Protein AF-A0A192CZK2-F1 (afdb_monomer_lite)

Radius of gyration: 14.43 Å; chains: 1; bounding box: 39×23×38 Å

pLDDT: mean 86.51, std 11.89, range [40.38, 97.31]

Organism: NCBI:txid1112

Secondary structure (DSSP, 8-state):
---EEEEEEEEEETTEEEEEEEEEETTEEEEEEEEEEE---SSS---EEEEEEEEEEETTEEEEEEE---TT-----HHHHHTTSPBPP-SS--S--GGGGGGSPTT--

Structure (mmCIF, N/CA/C/O backbone):
data_AF-A0A192CZK2-F1
#
_entry.id   AF-A0A192CZK2-F1
#
loop_
_atom_site.group_PDB
_atom_site.id
_atom_site.type_symbol
_atom_site.label_atom_id
_atom_site.label_alt_id
_atom_site.label_comp_id
_atom_site.label_asym_id
_atom_site.label_entity_id
_atom_site.label_seq_id
_atom_site.pdbx_PDB_ins_code
_atom_site.Cartn_x
_atom_site.Cartn_y
_atom_site.Cartn_z
_atom_site.occupancy
_atom_site.B_iso_or_equiv
_atom_site.auth_seq_id
_atom_site.auth_comp_id
_atom_site.auth_asym_id
_atom_site.auth_atom_id
_atom_site.pdbx_PDB_model_num
ATOM 1 N N . MET A 1 1 ? -19.235 -8.122 14.396 1.00 54.75 1 MET A N 1
ATOM 2 C CA . MET A 1 1 ? -17.969 -7.762 13.731 1.00 54.75 1 MET A CA 1
ATOM 3 C C . MET A 1 1 ? -18.218 -6.449 13.025 1.00 54.75 1 MET A C 1
ATOM 5 O O . MET A 1 1 ? -19.091 -6.413 12.169 1.00 54.75 1 MET A O 1
ATOM 9 N N . VAL A 1 2 ? -17.580 -5.374 13.473 1.00 78.94 2 VAL A N 1
ATOM 10 C CA . VAL A 1 2 ? -17.734 -4.042 12.882 1.00 78.94 2 VAL A CA 1
ATOM 11 C C . VAL A 1 2 ? -16.336 -3.619 12.475 1.00 78.94 2 VAL A C 1
ATOM 13 O O . VAL A 1 2 ? -15.456 -3.564 13.328 1.00 78.94 2 VAL A O 1
ATOM 16 N N . ILE A 1 3 ? -16.138 -3.404 11.176 1.00 85.94 3 ILE A N 1
ATOM 17 C CA . ILE A 1 3 ? -14.963 -2.687 10.691 1.00 85.94 3 ILE A CA 1
ATOM 18 C C . ILE A 1 3 ? -15.123 -1.249 11.181 1.00 85.94 3 ILE A C 1
ATOM 20 O O . ILE A 1 3 ? -16.168 -0.636 10.955 1.00 85.94 3 ILE A O 1
ATOM 24 N N . ALA A 1 4 ? -14.129 -0.757 11.906 1.00 85.31 4 ALA A N 1
ATOM 25 C CA . ALA A 1 4 ? -14.112 0.573 12.492 1.00 85.31 4 ALA A CA 1
ATOM 26 C C . ALA A 1 4 ? -12.851 1.323 12.052 1.00 85.31 4 ALA A C 1
ATOM 28 O O . ALA A 1 4 ? -12.004 0.787 11.335 1.00 85.31 4 ALA A O 1
ATOM 29 N N . GLY A 1 5 ? -12.751 2.584 12.466 1.00 78.50 5 GLY A N 1
ATOM 30 C CA . GLY A 1 5 ? -11.703 3.464 11.972 1.00 78.50 5 GLY A CA 1
ATOM 31 C C . GLY A 1 5 ? -11.912 3.765 10.490 1.00 78.50 5 GLY A C 1
ATOM 32 O O . GLY A 1 5 ? -13.048 3.920 10.034 1.00 78.50 5 GLY A O 1
ATOM 33 N N . GLY A 1 6 ? -10.812 3.857 9.755 1.00 88.44 6 GLY A N 1
ATOM 34 C CA . GLY A 1 6 ? -10.807 4.330 8.380 1.00 88.44 6 GLY A CA 1
ATOM 35 C C . GLY A 1 6 ? -9.916 5.553 8.255 1.00 88.44 6 GLY A C 1
ATOM 36 O O . GLY A 1 6 ? -10.256 6.622 8.755 1.00 88.44 6 GLY A O 1
ATOM 37 N N . ALA A 1 7 ? -8.788 5.397 7.577 1.00 91.12 7 ALA A N 1
ATOM 38 C CA . ALA A 1 7 ? -7.899 6.504 7.264 1.00 91.12 7 ALA A CA 1
ATOM 39 C C . ALA A 1 7 ? -7.217 6.272 5.915 1.00 91.12 7 ALA A C 1
ATOM 41 O O . ALA A 1 7 ? -7.029 5.127 5.497 1.00 91.12 7 ALA A O 1
ATOM 42 N N . ARG A 1 8 ? -6.858 7.363 5.236 1.00 91.69 8 ARG A N 1
ATOM 43 C CA . ARG A 1 8 ? -6.141 7.337 3.955 1.00 91.69 8 ARG A CA 1
ATOM 44 C C . ARG A 1 8 ? -4.758 7.965 4.073 1.00 91.69 8 ARG A C 1
ATOM 46 O O . ARG A 1 8 ? -4.569 8.919 4.826 1.00 91.69 8 ARG A O 1
ATOM 53 N N . ALA A 1 9 ? -3.815 7.474 3.282 1.00 89.19 9 ALA A N 1
ATOM 54 C CA . ALA A 1 9 ? -2.516 8.105 3.090 1.00 89.19 9 ALA A CA 1
ATOM 55 C C . ALA A 1 9 ? -2.122 8.074 1.619 1.00 89.19 9 ALA A C 1
ATOM 57 O O . ALA A 1 9 ? -2.458 7.140 0.892 1.00 89.19 9 ALA A O 1
ATOM 58 N N . ASN A 1 10 ? -1.403 9.107 1.193 1.00 89.12 10 ASN A N 1
ATOM 59 C CA . ASN A 1 10 ? -0.782 9.161 -0.117 1.00 89.12 10 ASN A CA 1
ATOM 60 C C . ASN A 1 10 ? 0.563 9.881 -0.035 1.00 89.12 10 ASN A C 1
ATOM 62 O O . ASN A 1 10 ? 0.669 10.950 0.563 1.00 89.12 10 ASN A O 1
ATOM 66 N N . VAL A 1 11 ? 1.583 9.301 -0.655 1.00 87.06 11 VAL A N 1
ATOM 67 C CA . VAL A 1 11 ? 2.883 9.939 -0.870 1.00 87.06 11 VAL A CA 1
ATOM 68 C C . VAL A 1 11 ? 3.255 9.786 -2.331 1.00 87.06 11 VAL A C 1
ATOM 70 O O . VAL A 1 11 ? 3.051 8.735 -2.931 1.00 87.06 11 VAL A O 1
ATOM 73 N N . MET A 1 12 ? 3.801 10.850 -2.907 1.00 82.25 12 MET A N 1
ATOM 74 C CA . MET A 1 12 ? 4.270 10.877 -4.287 1.00 82.25 12 MET A CA 1
ATOM 75 C C . MET A 1 12 ? 5.727 11.327 -4.301 1.00 82.25 12 MET A C 1
ATOM 77 O O . MET A 1 12 ? 6.090 12.269 -3.595 1.00 82.25 12 MET A O 1
ATOM 81 N N . TYR A 1 13 ? 6.560 10.697 -5.126 1.00 76.06 13 TYR A N 1
ATOM 82 C CA . TYR A 1 13 ? 7.949 11.106 -5.336 1.00 76.06 13 TYR A CA 1
ATOM 83 C C . TYR A 1 13 ? 8.387 10.878 -6.788 1.00 76.06 13 TYR A C 1
ATOM 85 O O . TYR A 1 13 ? 7.709 10.227 -7.580 1.00 76.06 13 TYR A O 1
ATOM 93 N N . SER A 1 14 ? 9.530 11.458 -7.171 1.00 66.19 14 SER A N 1
ATOM 94 C CA . SER A 1 14 ? 10.064 11.398 -8.539 1.00 66.19 14 SER A CA 1
ATOM 95 C C . SER A 1 14 ? 10.515 9.973 -8.893 1.00 66.19 14 SER A C 1
ATOM 97 O O . SER A 1 14 ? 11.676 9.608 -8.724 1.00 66.19 14 SER A O 1
ATOM 99 N N . GLY A 1 15 ? 9.575 9.137 -9.333 1.00 68.69 15 GLY A N 1
ATOM 100 C CA . GLY A 1 15 ? 9.810 7.733 -9.680 1.00 68.69 15 GLY A CA 1
ATOM 101 C C . GLY A 1 15 ? 8.846 6.742 -9.034 1.00 68.69 15 GLY A C 1
ATOM 102 O O . GLY A 1 15 ? 8.963 5.554 -9.310 1.00 68.69 15 GLY A O 1
ATOM 103 N N . GLY A 1 16 ? 7.906 7.201 -8.209 1.00 81.88 16 GLY A N 1
ATOM 104 C CA . GLY A 1 16 ? 6.962 6.305 -7.564 1.00 81.88 16 GLY A CA 1
ATOM 105 C C . GLY A 1 16 ? 6.030 7.012 -6.597 1.00 81.88 16 GLY A C 1
ATOM 106 O O . GLY A 1 16 ? 5.794 8.221 -6.675 1.00 81.88 16 GLY A O 1
ATOM 107 N N . GLY A 1 17 ? 5.491 6.227 -5.685 1.00 88.88 17 GLY A N 1
ATOM 108 C CA . GLY A 1 17 ? 4.540 6.696 -4.703 1.00 88.88 17 GLY A CA 1
ATOM 109 C C . GLY A 1 17 ? 3.807 5.533 -4.079 1.00 88.88 17 GLY A C 1
ATOM 110 O O . GLY A 1 17 ? 3.945 4.380 -4.490 1.00 88.88 17 GLY A O 1
ATO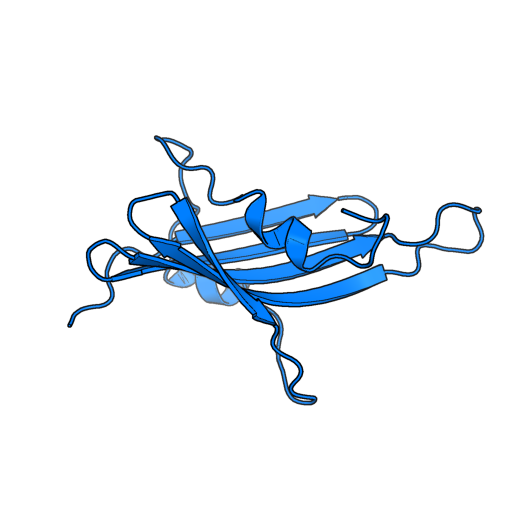M 111 N N . GLU A 1 18 ? 3.013 5.856 -3.078 1.00 91.94 18 GLU A N 1
ATOM 112 C CA . GLU A 1 18 ? 2.218 4.872 -2.381 1.00 91.94 18 GLU A CA 1
AT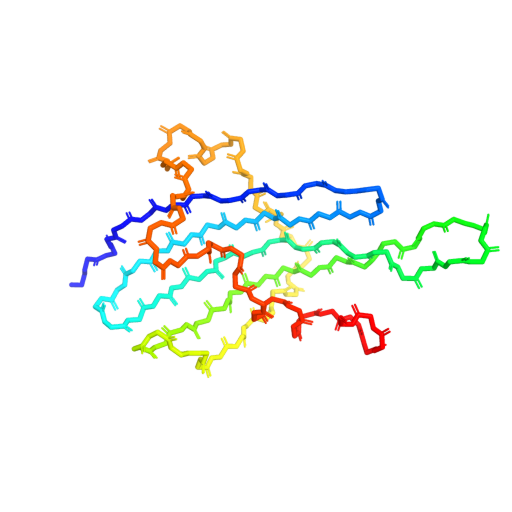OM 113 C C . GLU A 1 18 ? 0.910 5.483 -1.913 1.00 91.94 18 GLU A C 1
ATOM 115 O O . GLU A 1 18 ? 0.867 6.619 -1.433 1.00 91.94 18 GLU A O 1
ATOM 120 N N . GLN A 1 19 ? -0.154 4.710 -2.067 1.00 92.50 19 GLN A N 1
ATOM 121 C CA . GLN A 1 19 ? -1.498 5.028 -1.622 1.00 92.50 19 GLN A CA 1
ATOM 122 C C . GLN A 1 19 ? -1.957 3.923 -0.687 1.00 92.50 19 GLN A C 1
ATOM 124 O O . GLN A 1 19 ? -1.775 2.744 -0.988 1.00 92.50 19 GLN A O 1
ATOM 129 N N . GLN A 1 20 ? -2.565 4.298 0.433 1.00 93.62 20 GLN A N 1
ATOM 130 C CA . GLN A 1 20 ? -3.047 3.343 1.417 1.00 93.62 20 GLN A CA 1
ATOM 131 C C . GLN A 1 20 ? -4.420 3.709 1.971 1.00 93.62 20 GLN A C 1
ATOM 133 O O . GLN A 1 20 ? -4.734 4.887 2.164 1.00 93.62 20 GLN A O 1
ATOM 138 N N . LEU A 1 21 ? -5.194 2.676 2.303 1.00 93.19 21 LEU A N 1
ATOM 139 C CA . LEU A 1 21 ? -6.422 2.740 3.092 1.00 93.19 21 LEU A CA 1
ATOM 140 C C . LEU A 1 21 ? -6.274 1.798 4.288 1.00 93.19 21 LEU A C 1
ATOM 142 O O . LEU A 1 21 ? -6.006 0.611 4.092 1.00 93.19 21 LEU A O 1
ATOM 146 N N . ALA A 1 22 ? -6.480 2.289 5.509 1.00 92.75 22 ALA A N 1
ATOM 147 C CA . ALA A 1 22 ? -6.416 1.458 6.708 1.00 92.75 22 ALA A CA 1
ATOM 148 C C . ALA A 1 22 ? -7.758 1.342 7.420 1.00 92.75 22 ALA A C 1
ATOM 150 O O . ALA A 1 22 ? -8.482 2.327 7.563 1.00 92.75 22 ALA A O 1
ATOM 151 N N . PHE A 1 23 ? -8.041 0.140 7.915 1.00 92.56 23 PHE A N 1
ATOM 152 C CA . PHE A 1 23 ? -9.250 -0.195 8.656 1.00 92.56 23 PHE A CA 1
ATOM 153 C C . PHE A 1 23 ? -8.926 -1.107 9.836 1.00 92.56 23 PHE A C 1
ATOM 155 O O . PHE A 1 23 ? -8.081 -1.997 9.722 1.00 92.56 23 PHE A O 1
ATOM 162 N N . ASP A 1 24 ? -9.662 -0.949 10.932 1.00 92.25 24 ASP A N 1
ATOM 163 C CA . ASP A 1 24 ? -9.471 -1.737 12.144 1.00 92.25 24 ASP A CA 1
ATOM 164 C C . ASP A 1 24 ? -10.605 -2.747 12.345 1.00 92.25 24 ASP A C 1
ATOM 166 O O . ASP A 1 24 ? -11.789 -2.476 12.119 1.00 92.25 24 ASP A O 1
ATOM 170 N N . ASN A 1 25 ? -10.237 -3.930 12.823 1.00 93.38 25 ASN A N 1
ATOM 171 C CA . ASN A 1 25 ? -11.142 -4.967 13.293 1.00 93.38 25 ASN A CA 1
ATOM 172 C C . ASN A 1 25 ? -10.570 -5.574 14.579 1.00 93.38 25 ASN A C 1
ATOM 174 O O . ASN A 1 25 ? -9.706 -6.453 14.540 1.00 93.38 25 ASN A O 1
ATOM 178 N N . ALA A 1 26 ? -11.071 -5.105 15.724 1.00 92.12 26 ALA A N 1
ATOM 179 C CA . ALA A 1 26 ? -10.553 -5.459 17.045 1.00 92.12 26 ALA A CA 1
ATOM 180 C C . ALA A 1 26 ? -9.042 -5.167 17.182 1.00 92.12 26 ALA A C 1
ATOM 182 O O . ALA A 1 26 ? -8.646 -4.010 17.110 1.00 92.12 26 ALA A O 1
ATOM 183 N N . ASP A 1 27 ? -8.213 -6.190 17.407 1.00 92.50 27 ASP A N 1
ATOM 184 C CA . ASP A 1 27 ? -6.753 -6.084 17.543 1.00 92.50 27 ASP A CA 1
ATOM 185 C C . ASP A 1 27 ? -6.013 -6.112 16.197 1.00 92.50 27 ASP A C 1
ATOM 187 O O . ASP A 1 27 ? -4.782 -6.123 16.178 1.00 92.50 27 ASP A O 1
ATOM 191 N N . THR A 1 28 ? -6.740 -6.190 15.083 1.00 93.75 28 THR A N 1
ATOM 192 C CA . THR A 1 28 ? -6.173 -6.368 13.748 1.00 93.75 28 THR A CA 1
ATOM 193 C C . THR A 1 28 ? -6.407 -5.125 12.899 1.00 93.75 28 THR A C 1
ATOM 195 O O . THR A 1 28 ? -7.550 -4.706 12.720 1.00 93.75 28 THR A O 1
ATOM 198 N N . ARG A 1 29 ? -5.333 -4.580 12.331 1.00 92.88 29 ARG A N 1
ATOM 199 C CA . ARG A 1 29 ? -5.357 -3.489 11.358 1.00 92.88 29 ARG A CA 1
ATOM 200 C C . ARG A 1 29 ? -5.074 -4.048 9.969 1.00 92.88 29 ARG A C 1
ATOM 202 O O . ARG A 1 29 ? -4.125 -4.805 9.769 1.00 92.88 29 ARG A O 1
ATOM 209 N N . TYR A 1 30 ? -5.912 -3.682 9.012 1.00 94.25 30 TYR A N 1
ATOM 210 C CA . TYR A 1 30 ? -5.755 -4.019 7.602 1.00 94.25 30 TYR A CA 1
ATOM 211 C C . TYR A 1 30 ? -5.367 -2.766 6.845 1.00 94.25 30 TYR A C 1
ATOM 213 O O . TYR A 1 30 ? -6.038 -1.746 6.976 1.00 94.25 30 TYR A O 1
ATOM 221 N N . ILE A 1 31 ? -4.314 -2.856 6.045 1.00 94.31 31 ILE A N 1
ATOM 222 C CA . ILE A 1 31 ? -3.800 -1.754 5.240 1.00 94.31 31 ILE A CA 1
ATOM 223 C C . ILE A 1 31 ? -3.819 -2.216 3.788 1.00 94.31 31 ILE A C 1
ATOM 225 O O . ILE A 1 31 ? -3.000 -3.037 3.379 1.00 94.31 31 ILE A O 1
ATOM 229 N N . VAL A 1 32 ? -4.796 -1.727 3.030 1.00 95.25 32 VAL A N 1
ATOM 230 C CA . VAL A 1 32 ? -4.869 -1.918 1.579 1.00 95.25 32 VAL A CA 1
ATOM 231 C C . VAL A 1 32 ? -3.937 -0.903 0.944 1.00 95.25 32 VAL A C 1
ATOM 233 O O . VAL A 1 32 ? -4.044 0.279 1.265 1.00 95.25 32 VAL A O 1
ATOM 236 N N . PHE A 1 33 ? -3.044 -1.339 0.063 1.00 95.06 33 PHE A N 1
ATOM 237 C CA . PHE A 1 33 ? -2.050 -0.463 -0.541 1.00 95.06 33 PHE A CA 1
ATOM 238 C C . PHE A 1 33 ? -1.929 -0.667 -2.050 1.00 95.06 33 PHE A C 1
ATOM 240 O O . PHE A 1 33 ? -2.130 -1.772 -2.557 1.00 95.06 33 PHE A O 1
ATOM 247 N N . SER A 1 34 ? -1.531 0.413 -2.716 1.00 94.94 34 SER A N 1
ATOM 248 C CA . SER A 1 34 ? -0.968 0.428 -4.063 1.00 94.94 34 SER A CA 1
ATOM 249 C C . SER A 1 34 ? 0.356 1.165 -3.998 1.00 94.94 34 SER A C 1
ATOM 251 O O . SER A 1 34 ? 0.404 2.334 -3.609 1.00 94.94 34 SER A O 1
ATOM 253 N N . ARG A 1 35 ? 1.437 0.475 -4.345 1.00 93.19 35 ARG A N 1
ATOM 254 C CA . ARG A 1 35 ? 2.810 0.962 -4.235 1.00 93.19 35 ARG A CA 1
ATOM 255 C C . ARG A 1 35 ? 3.485 0.903 -5.592 1.00 93.19 35 ARG A C 1
ATOM 257 O O . ARG A 1 35 ? 3.338 -0.064 -6.331 1.00 93.19 35 ARG A O 1
ATOM 264 N N . MET A 1 36 ? 4.237 1.948 -5.910 1.00 91.62 36 MET A N 1
ATOM 265 C CA . MET A 1 36 ? 5.045 2.038 -7.114 1.00 91.62 36 MET A CA 1
ATOM 266 C C . MET A 1 36 ? 6.474 2.419 -6.742 1.00 91.62 36 MET A C 1
ATOM 268 O O . MET A 1 36 ? 6.705 3.468 -6.134 1.00 91.62 36 MET A O 1
ATOM 272 N N . VAL A 1 37 ? 7.438 1.608 -7.168 1.00 90.88 37 VAL A N 1
ATOM 273 C CA . VAL A 1 37 ? 8.867 1.853 -6.948 1.00 90.88 37 VAL A CA 1
ATOM 274 C C . VAL A 1 37 ? 9.631 1.890 -8.261 1.00 90.88 37 VAL A C 1
ATOM 276 O O . VAL A 1 37 ? 9.391 1.108 -9.177 1.00 90.88 37 VAL A O 1
ATOM 279 N N . ARG A 1 38 ? 10.578 2.821 -8.364 1.00 89.81 38 ARG A N 1
ATOM 280 C CA . ARG A 1 38 ? 11.497 2.928 -9.498 1.00 89.81 38 ARG A CA 1
ATOM 281 C C . ARG A 1 38 ? 12.537 1.811 -9.411 1.00 89.81 38 ARG A C 1
ATOM 283 O O . ARG A 1 38 ? 13.277 1.775 -8.433 1.00 89.81 38 ARG A O 1
ATOM 290 N N . THR A 1 39 ? 12.666 0.972 -10.440 1.00 89.88 39 THR A N 1
ATOM 291 C CA . THR A 1 39 ? 13.665 -0.118 -10.429 1.00 89.88 39 THR A CA 1
ATOM 292 C C . THR A 1 39 ? 14.908 0.164 -11.277 1.00 89.88 39 THR A C 1
ATOM 294 O O . THR A 1 39 ? 15.942 -0.469 -11.078 1.00 89.88 39 THR A O 1
ATOM 297 N N . ARG A 1 40 ? 14.885 1.168 -12.168 1.00 88.25 40 ARG A N 1
ATOM 298 C CA . ARG A 1 40 ? 16.024 1.480 -13.055 1.00 88.25 40 ARG A CA 1
ATOM 299 C C . ARG A 1 40 ? 16.647 2.851 -12.804 1.00 88.25 40 ARG A C 1
ATOM 301 O O . ARG A 1 40 ? 15.944 3.858 -12.803 1.00 88.25 40 ARG A O 1
ATOM 308 N N . PHE A 1 41 ? 17.979 2.911 -12.694 1.00 87.19 41 PHE A N 1
ATOM 309 C CA . PHE A 1 41 ? 18.744 4.128 -12.347 1.00 87.19 41 PHE A CA 1
ATOM 310 C C . PHE A 1 41 ? 19.879 4.490 -13.329 1.00 87.19 41 PHE A C 1
ATOM 312 O O . PHE A 1 41 ? 20.687 5.369 -13.047 1.00 87.19 41 PHE A O 1
ATOM 319 N N . ASP A 1 42 ? 19.938 3.857 -14.499 1.00 90.38 42 ASP A N 1
ATOM 320 C CA . ASP A 1 42 ? 21.014 3.999 -15.500 1.00 90.38 42 ASP A CA 1
ATOM 321 C C . ASP A 1 42 ? 20.847 5.187 -16.475 1.00 90.38 42 ASP A C 1
ATOM 323 O O . ASP A 1 42 ? 21.645 5.367 -17.393 1.00 90.38 42 ASP A O 1
ATOM 327 N N . GLY A 1 43 ? 19.800 5.998 -16.301 1.00 85.88 43 GLY A N 1
ATOM 328 C CA . GLY A 1 43 ? 19.469 7.112 -17.195 1.00 85.88 43 GLY A CA 1
ATOM 329 C C . GLY A 1 43 ? 18.670 6.722 -18.446 1.00 85.88 43 GLY A C 1
ATOM 330 O O . GLY A 1 43 ? 18.227 7.615 -19.165 1.00 85.88 43 GLY A O 1
ATOM 331 N N . ALA A 1 44 ? 18.400 5.433 -18.681 1.00 88.31 44 ALA A N 1
ATOM 332 C CA . ALA A 1 44 ? 17.566 4.951 -19.788 1.00 88.31 44 ALA A CA 1
ATOM 333 C C . ALA A 1 44 ? 16.056 4.949 -19.463 1.00 88.31 44 ALA A C 1
ATOM 335 O O . ALA A 1 44 ? 15.248 4.431 -20.235 1.00 88.31 44 ALA A O 1
ATOM 336 N N . GLY A 1 45 ? 15.666 5.501 -18.310 1.00 85.69 45 GLY A N 1
ATOM 337 C CA . GLY A 1 45 ? 14.286 5.581 -17.834 1.00 85.69 45 GLY A CA 1
ATOM 338 C C . GLY A 1 45 ? 14.155 5.241 -16.348 1.00 85.69 45 GLY A C 1
ATOM 339 O O . GLY A 1 45 ? 15.147 5.199 -15.617 1.00 85.69 45 GLY A O 1
ATOM 340 N N . ASN A 1 46 ? 12.912 5.013 -15.912 1.00 84.75 46 ASN A N 1
ATOM 341 C CA . ASN A 1 46 ? 12.573 4.741 -14.510 1.00 84.75 46 ASN A CA 1
ATOM 342 C C . ASN A 1 46 ? 12.167 3.279 -14.235 1.00 84.75 46 ASN A C 1
ATOM 344 O O . ASN A 1 46 ? 12.383 2.817 -13.124 1.00 84.75 46 ASN A O 1
ATOM 348 N N . GLU A 1 47 ? 11.607 2.556 -15.212 1.00 90.38 47 GLU A N 1
ATOM 349 C CA . GLU A 1 47 ? 11.116 1.168 -15.056 1.00 90.38 47 GLU A CA 1
ATOM 350 C C . GLU A 1 47 ? 10.370 0.934 -13.722 1.00 90.38 47 GLU A C 1
ATOM 352 O O . GLU A 1 47 ? 10.906 0.320 -12.799 1.00 90.38 47 GLU A O 1
ATOM 357 N N . PRO A 1 48 ? 9.165 1.506 -13.553 1.00 89.81 48 PRO A N 1
ATOM 358 C CA . PRO A 1 48 ? 8.421 1.344 -12.313 1.00 89.81 48 PRO A CA 1
ATOM 359 C C . PRO A 1 48 ? 7.938 -0.103 -12.144 1.00 89.81 48 PRO A C 1
ATOM 361 O O . PRO A 1 48 ? 7.377 -0.681 -13.075 1.00 89.81 48 PRO A O 1
ATOM 364 N N . ALA A 1 49 ? 8.109 -0.654 -10.946 1.00 91.44 49 ALA A N 1
ATOM 365 C CA . ALA A 1 49 ? 7.408 -1.842 -10.481 1.00 91.44 49 ALA A CA 1
ATOM 366 C C . ALA A 1 49 ? 6.205 -1.411 -9.640 1.00 91.44 49 ALA A C 1
ATOM 368 O O . ALA A 1 49 ? 6.308 -0.470 -8.851 1.00 91.44 49 ALA A O 1
ATOM 369 N N . ILE A 1 50 ? 5.069 -2.077 -9.843 1.00 91.00 50 ILE A N 1
ATOM 370 C CA . ILE A 1 50 ? 3.809 -1.787 -9.158 1.00 91.00 50 ILE A CA 1
ATOM 371 C C . ILE A 1 50 ? 3.418 -3.022 -8.360 1.00 91.00 50 ILE A C 1
ATOM 373 O O . ILE A 1 50 ? 3.438 -4.129 -8.899 1.00 91.00 50 ILE A O 1
ATOM 377 N N . SER A 1 51 ? 3.044 -2.801 -7.107 1.00 94.69 51 SER A N 1
ATOM 378 C CA . SER A 1 51 ? 2.563 -3.835 -6.206 1.00 94.69 51 SER A CA 1
ATOM 379 C C . SER A 1 51 ? 1.304 -3.360 -5.502 1.00 94.69 51 SER A C 1
ATOM 381 O O . SER A 1 51 ? 1.263 -2.271 -4.930 1.00 94.69 51 SER A O 1
ATOM 383 N N . ASP A 1 52 ? 0.297 -4.220 -5.495 1.00 95.94 52 ASP A N 1
ATOM 384 C CA . ASP A 1 52 ? -0.965 -3.998 -4.811 1.00 95.94 52 ASP A CA 1
ATOM 385 C C . ASP A 1 52 ? -1.190 -5.113 -3.795 1.00 95.94 52 ASP A C 1
ATOM 387 O O . ASP A 1 52 ? -0.838 -6.278 -4.021 1.00 95.94 52 ASP A O 1
ATOM 391 N N . GLY A 1 53 ? -1.793 -4.787 -2.658 1.00 96.50 53 GLY A N 1
ATOM 392 C CA . GLY A 1 53 ? -2.018 -5.810 -1.653 1.00 96.50 53 GLY A CA 1
ATOM 393 C C . GLY A 1 53 ? -2.678 -5.337 -0.377 1.00 96.50 53 GLY A C 1
ATOM 394 O O . GLY A 1 53 ? -3.168 -4.216 -0.252 1.00 96.50 53 GLY A O 1
ATOM 395 N N . VAL A 1 54 ? -2.678 -6.249 0.592 1.00 96.56 54 VAL A N 1
ATOM 396 C CA . VAL A 1 54 ? -3.163 -6.020 1.947 1.00 96.56 54 VAL A CA 1
ATOM 397 C C . VAL A 1 54 ? -2.085 -6.434 2.938 1.00 96.56 54 VAL A C 1
ATOM 399 O O . VAL A 1 54 ? -1.729 -7.612 3.033 1.00 96.56 54 VAL A O 1
ATOM 402 N N . VAL A 1 55 ? -1.584 -5.471 3.703 1.00 96.56 55 VAL A N 1
ATOM 403 C CA . VAL A 1 55 ? -0.828 -5.735 4.926 1.00 96.56 55 VAL A CA 1
ATOM 404 C C . VAL A 1 55 ? -1.818 -5.988 6.060 1.00 96.56 55 VAL A C 1
ATOM 406 O O . VAL A 1 55 ? -2.832 -5.304 6.200 1.00 96.56 55 VAL A O 1
ATOM 409 N N . VAL A 1 56 ? -1.522 -6.996 6.873 1.00 96.06 56 VAL A N 1
ATOM 410 C CA . VAL A 1 56 ? -2.255 -7.324 8.092 1.00 96.06 56 VAL A CA 1
ATOM 411 C C . VAL A 1 56 ? -1.313 -7.119 9.263 1.00 96.06 56 VAL A C 1
ATOM 413 O O . VAL A 1 56 ? -0.287 -7.796 9.369 1.00 96.06 56 VAL A O 1
ATOM 416 N N . GLU A 1 57 ? -1.685 -6.221 10.159 1.00 94.06 57 GLU A N 1
ATOM 417 C CA . GLU A 1 57 ? -1.024 -6.011 11.438 1.00 94.06 57 GLU A CA 1
ATOM 418 C C . GLU A 1 57 ? -1.929 -6.525 12.553 1.00 94.06 57 GLU A C 1
ATOM 420 O O . GLU A 1 57 ? -3.140 -6.317 12.533 1.00 94.06 57 GLU A O 1
ATOM 425 N N . ARG A 1 58 ? -1.358 -7.208 13.541 1.00 94.00 58 ARG A N 1
ATOM 426 C CA . ARG A 1 58 ? -2.076 -7.699 14.715 1.00 94.00 58 ARG A CA 1
ATOM 427 C C . ARG A 1 58 ? -1.373 -7.227 15.972 1.00 94.00 58 ARG A C 1
ATOM 429 O O . ARG A 1 58 ? -0.162 -7.391 16.092 1.00 94.00 58 ARG A O 1
ATOM 436 N N . ALA A 1 59 ? -2.128 -6.631 16.890 1.00 92.00 59 ALA A N 1
ATOM 437 C CA . ALA A 1 59 ? -1.601 -5.986 18.089 1.00 92.00 59 ALA A CA 1
ATOM 438 C C . ALA A 1 59 ? -0.442 -5.012 17.772 1.00 92.00 59 ALA A C 1
ATOM 440 O O . ALA A 1 59 ? 0.577 -4.997 18.459 1.00 92.00 59 ALA A O 1
ATOM 441 N N . GLY A 1 60 ? -0.580 -4.242 16.683 1.00 89.06 60 GLY A N 1
ATOM 442 C CA . GLY A 1 60 ? 0.420 -3.266 16.229 1.00 89.06 60 GLY A CA 1
ATOM 443 C C . GLY A 1 60 ? 1.690 -3.865 15.612 1.00 89.06 60 GLY A C 1
ATOM 444 O O . GLY A 1 60 ? 2.674 -3.156 15.450 1.00 89.06 60 GLY A O 1
ATOM 445 N N . THR A 1 61 ? 1.708 -5.163 15.299 1.00 90.81 61 THR A N 1
ATOM 446 C CA . THR A 1 61 ? 2.867 -5.842 14.697 1.00 90.81 61 THR A CA 1
ATOM 447 C C . THR A 1 61 ? 2.488 -6.463 13.360 1.00 90.81 61 THR A C 1
ATOM 449 O O . THR A 1 61 ? 1.411 -7.045 13.235 1.00 90.81 61 THR A O 1
ATOM 452 N N . PHE A 1 62 ? 3.384 -6.406 12.372 1.00 94.06 62 PHE A N 1
ATOM 453 C CA . PHE A 1 62 ? 3.218 -7.119 11.104 1.00 94.06 62 PHE A CA 1
ATOM 454 C C . PHE A 1 62 ? 2.902 -8.603 11.339 1.00 94.06 62 PHE A C 1
ATOM 456 O O . PHE A 1 62 ? 3.679 -9.328 11.961 1.00 94.06 62 PHE A O 1
ATOM 463 N N . ALA A 1 63 ? 1.775 -9.060 10.805 1.00 96.31 63 ALA A N 1
ATOM 464 C CA . ALA A 1 63 ? 1.354 -10.454 10.864 1.00 96.31 63 ALA A CA 1
ATOM 465 C C . ALA A 1 63 ? 1.455 -11.127 9.492 1.00 96.31 63 ALA A C 1
ATOM 467 O O . ALA A 1 63 ? 1.845 -12.292 9.399 1.00 96.31 63 ALA A O 1
ATOM 468 N N . ALA A 1 64 ? 1.083 -10.416 8.425 1.00 97.31 64 ALA A N 1
ATOM 469 C CA . ALA A 1 64 ? 1.089 -10.955 7.075 1.00 97.31 64 ALA A CA 1
ATOM 470 C C . ALA A 1 64 ? 1.035 -9.864 6.002 1.00 97.31 64 ALA A C 1
ATOM 472 O O . ALA A 1 64 ? 0.569 -8.755 6.242 1.00 97.31 64 ALA A O 1
ATOM 473 N N . ILE A 1 65 ? 1.418 -10.241 4.783 1.00 96.94 65 ILE A N 1
ATOM 474 C CA . ILE A 1 65 ? 1.082 -9.524 3.554 1.00 96.94 65 ILE A CA 1
ATOM 475 C C . ILE A 1 65 ? 0.359 -10.479 2.600 1.00 96.94 65 ILE A C 1
ATOM 477 O O . ILE A 1 65 ? 0.612 -11.693 2.591 1.00 96.94 65 ILE A O 1
ATOM 481 N N . ARG A 1 66 ? -0.597 -9.951 1.844 1.00 96.81 66 ARG A N 1
ATOM 482 C CA . ARG A 1 66 ? -1.290 -10.642 0.756 1.00 96.81 66 ARG A CA 1
ATOM 483 C C . ARG A 1 66 ? -1.164 -9.778 -0.485 1.00 96.81 66 ARG A C 1
ATOM 485 O O . ARG A 1 66 ? -1.689 -8.672 -0.493 1.00 96.81 66 ARG A O 1
ATOM 492 N N . ILE A 1 67 ? -0.438 -10.274 -1.479 1.00 96.38 67 ILE A N 1
ATOM 493 C CA . ILE A 1 67 ? -0.290 -9.602 -2.769 1.00 96.38 67 ILE A CA 1
ATOM 494 C C . ILE A 1 67 ? -1.515 -9.917 -3.620 1.00 96.38 67 ILE A C 1
ATOM 496 O O . ILE A 1 67 ? -1.984 -11.057 -3.625 1.00 96.38 67 ILE A O 1
ATOM 500 N N . CYS A 1 68 ? -2.029 -8.896 -4.292 1.00 95.38 68 CYS A N 1
ATOM 501 C CA . CYS A 1 68 ? -3.099 -9.013 -5.266 1.00 95.38 68 CYS A CA 1
ATOM 502 C C . CYS A 1 68 ? -2.478 -9.156 -6.662 1.00 95.38 68 CYS A C 1
ATOM 504 O O . CYS A 1 68 ? -1.699 -8.303 -7.075 1.00 95.38 68 CYS A O 1
ATOM 506 N N . ASP A 1 69 ? -2.822 -10.222 -7.380 1.00 92.44 69 ASP A N 1
ATOM 507 C CA . ASP A 1 69 ? -2.288 -10.558 -8.709 1.00 92.44 69 ASP A CA 1
ATOM 508 C C . ASP A 1 69 ? -3.387 -10.715 -9.780 1.00 92.44 69 ASP A C 1
ATOM 510 O O . ASP A 1 69 ? -3.145 -11.241 -10.867 1.00 92.44 69 ASP A O 1
ATOM 514 N N . ASP A 1 70 ? -4.598 -10.240 -9.480 1.00 91.69 70 ASP A N 1
ATOM 515 C CA . ASP A 1 70 ? -5.734 -10.270 -10.400 1.00 91.69 70 ASP A CA 1
ATOM 516 C C . ASP A 1 70 ? -5.499 -9.316 -11.594 1.00 91.69 70 ASP A C 1
ATOM 518 O O . ASP A 1 70 ? -5.161 -8.148 -11.384 1.00 91.69 70 ASP A O 1
ATOM 522 N N . PRO A 1 71 ? -5.679 -9.767 -12.852 1.00 87.44 71 PRO A N 1
ATOM 523 C CA . PRO A 1 71 ? -5.493 -8.917 -14.030 1.00 87.44 71 PRO A CA 1
ATOM 524 C C . PRO A 1 71 ? -6.474 -7.737 -14.116 1.00 87.44 71 PRO A C 1
ATOM 526 O O . PRO A 1 71 ? -6.151 -6.740 -14.760 1.00 87.44 71 PRO A O 1
ATOM 529 N N . ASP A 1 72 ? -7.644 -7.830 -13.481 1.00 92.00 72 ASP A N 1
ATOM 530 C CA . ASP A 1 72 ? -8.669 -6.779 -13.460 1.00 92.00 72 ASP A CA 1
ATOM 531 C C . ASP A 1 72 ? -8.565 -5.885 -12.209 1.00 92.00 72 ASP A C 1
ATOM 533 O O . ASP A 1 72 ? -9.465 -5.085 -11.909 1.00 92.00 72 ASP A O 1
ATOM 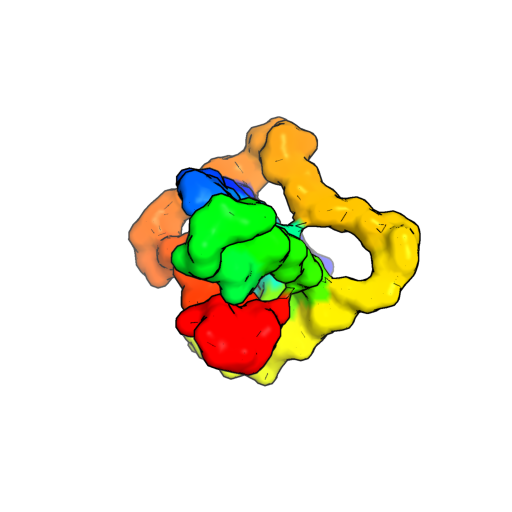537 N N . LEU A 1 73 ? -7.469 -6.015 -11.455 1.00 91.31 73 LEU A N 1
ATOM 538 C CA . LEU A 1 73 ? -7.227 -5.222 -10.264 1.00 91.31 73 LEU A CA 1
ATOM 539 C C . LEU A 1 73 ? -7.166 -3.730 -10.599 1.00 91.31 73 LEU A C 1
ATOM 541 O O . LEU A 1 73 ? -6.552 -3.290 -11.573 1.00 91.31 73 LEU A O 1
ATOM 545 N N . ARG A 1 74 ? -7.799 -2.930 -9.740 1.00 91.75 74 ARG A N 1
ATOM 546 C CA . ARG A 1 74 ? -7.695 -1.474 -9.776 1.00 91.75 74 ARG A CA 1
ATOM 547 C C . ARG A 1 74 ? -6.892 -0.995 -8.570 1.00 91.75 74 ARG A C 1
ATOM 549 O O . ARG A 1 74 ? -7.230 -1.413 -7.459 1.00 91.75 74 ARG A O 1
ATOM 556 N N . PRO A 1 75 ? -5.899 -0.111 -8.774 1.00 92.19 75 PRO A N 1
ATOM 557 C CA . PRO A 1 75 ? -5.174 0.507 -7.676 1.00 92.19 75 PRO A CA 1
ATOM 558 C C . PRO A 1 75 ? -6.101 1.264 -6.722 1.00 92.19 75 PRO A C 1
ATOM 560 O O . PRO A 1 75 ? -7.221 1.647 -7.077 1.00 92.19 75 PRO A O 1
ATOM 563 N N . VAL A 1 76 ? -5.605 1.511 -5.514 1.00 93.06 76 VAL A N 1
ATOM 564 C CA . VAL A 1 76 ? -6.244 2.350 -4.505 1.00 93.06 76 VAL A CA 1
ATOM 565 C C . VAL A 1 76 ? -6.552 3.726 -5.093 1.00 93.06 76 VAL A C 1
ATOM 567 O O . VAL A 1 76 ? -5.670 4.486 -5.474 1.00 93.06 76 VAL A O 1
ATOM 570 N N . ASP A 1 77 ? -7.833 4.079 -5.106 1.00 92.25 77 ASP A N 1
ATOM 571 C CA . ASP A 1 77 ? -8.294 5.407 -5.495 1.00 92.25 77 ASP A CA 1
ATOM 572 C C . ASP A 1 77 ? -8.415 6.291 -4.245 1.00 92.25 77 ASP A C 1
ATOM 574 O O . ASP A 1 77 ? -9.437 6.310 -3.550 1.00 92.25 77 ASP A O 1
ATOM 578 N N . VAL A 1 78 ? -7.322 6.980 -3.912 1.00 86.81 78 VAL A N 1
ATOM 579 C CA . VAL A 1 78 ? -7.264 7.873 -2.745 1.00 86.81 78 VAL A CA 1
ATOM 580 C C . VAL A 1 78 ? -8.166 9.103 -2.896 1.00 86.81 78 VAL A C 1
ATOM 582 O O . VAL A 1 78 ? -8.713 9.572 -1.895 1.00 86.81 78 VAL A O 1
ATOM 585 N N . ASP A 1 79 ? -8.386 9.577 -4.122 1.00 89.06 79 ASP A N 1
ATOM 586 C CA . ASP A 1 79 ? -9.254 10.725 -4.400 1.00 89.06 79 ASP A CA 1
ATOM 587 C C . ASP A 1 79 ? -10.719 10.353 -4.130 1.00 89.06 79 ASP A C 1
ATOM 589 O O . ASP A 1 79 ? -11.463 11.094 -3.483 1.00 89.06 79 ASP A O 1
ATOM 593 N N . ALA A 1 80 ? -11.135 9.149 -4.538 1.00 92.19 80 ALA A N 1
ATOM 594 C CA . ALA A 1 80 ? -12.440 8.611 -4.169 1.00 92.19 80 ALA A CA 1
ATOM 595 C C . ALA A 1 80 ? -12.570 8.397 -2.650 1.00 92.19 80 ALA A C 1
ATOM 597 O O . ALA A 1 80 ? -13.649 8.617 -2.084 1.00 92.19 80 ALA A O 1
ATOM 598 N N . ALA A 1 81 ? -11.487 7.983 -1.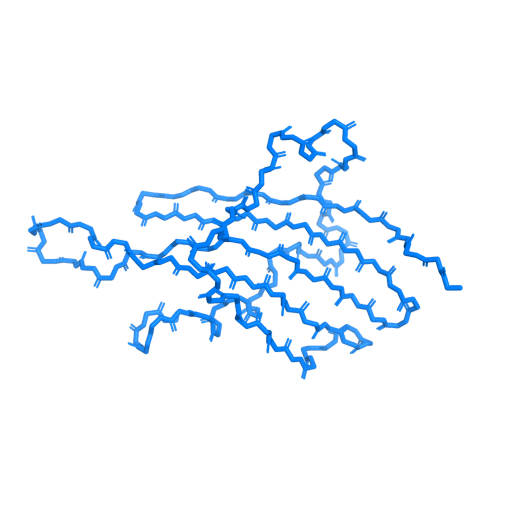983 1.00 90.44 81 ALA A N 1
ATOM 599 C CA . ALA A 1 81 ? -11.469 7.739 -0.544 1.00 90.44 81 ALA A CA 1
ATOM 600 C C . ALA A 1 81 ? -11.549 9.024 0.291 1.00 90.44 81 ALA A C 1
ATOM 602 O O . ALA A 1 81 ? -12.129 8.997 1.376 1.00 90.44 81 ALA A O 1
ATOM 603 N N . GLU A 1 82 ? -11.032 10.152 -0.202 1.00 89.88 82 GLU A N 1
ATOM 604 C CA . GLU A 1 82 ? -11.015 11.436 0.512 1.00 89.88 82 GLU A CA 1
ATOM 605 C C . GLU A 1 82 ? -12.401 11.899 0.972 1.00 89.88 82 GLU A C 1
ATOM 607 O O . GLU A 1 82 ? -12.542 12.504 2.034 1.00 89.88 82 GLU A O 1
ATOM 612 N N . LYS A 1 83 ? -13.446 11.556 0.218 1.00 91.75 83 LYS A N 1
ATOM 613 C CA . LYS A 1 83 ? -14.828 11.888 0.573 1.00 91.75 83 LYS A CA 1
ATOM 614 C C . LYS A 1 83 ? -15.316 11.198 1.854 1.00 91.75 83 LYS A C 1
ATOM 616 O O . LYS A 1 83 ? -16.282 11.661 2.462 1.00 91.75 83 LYS A O 1
ATOM 621 N N . TYR A 1 84 ? -14.699 10.082 2.232 1.00 90.12 84 TYR A N 1
ATOM 622 C CA . TYR A 1 84 ? -15.177 9.206 3.303 1.00 90.12 84 TYR A CA 1
ATOM 623 C C . TYR A 1 84 ? -14.160 9.012 4.422 1.00 90.12 84 TYR A C 1
ATOM 625 O O . TYR A 1 84 ? -14.560 8.772 5.559 1.00 90.12 84 TYR A O 1
ATOM 633 N N . LEU A 1 85 ? -12.868 9.089 4.102 1.00 90.69 85 LEU A N 1
ATOM 634 C CA . LEU A 1 85 ? -11.783 8.788 5.019 1.00 90.69 85 LEU A CA 1
ATOM 635 C C . LEU A 1 85 ? -10.944 10.041 5.281 1.00 90.69 85 LEU A C 1
ATOM 637 O O . LEU A 1 85 ? -10.479 10.676 4.326 1.00 90.69 85 LEU A O 1
ATOM 641 N N . PRO A 1 86 ? -10.698 10.383 6.557 1.00 90.00 86 PRO A N 1
ATOM 642 C CA . PRO A 1 86 ? -9.733 11.415 6.886 1.00 90.00 86 PRO A CA 1
ATOM 643 C C . PRO A 1 86 ? -8.339 10.997 6.407 1.00 90.00 86 PRO A C 1
ATOM 645 O O . PRO A 1 86 ? -8.005 9.806 6.374 1.00 90.00 86 PRO A O 1
ATOM 648 N N . ALA A 1 87 ? -7.508 11.983 6.067 1.00 86.56 87 ALA A N 1
ATOM 649 C CA . ALA A 1 87 ? -6.069 11.752 6.033 1.00 86.56 87 ALA A CA 1
ATOM 650 C C . ALA A 1 87 ? -5.645 11.207 7.405 1.00 86.56 87 ALA A C 1
ATOM 652 O O . ALA A 1 87 ? -6.106 11.719 8.428 1.00 86.56 87 ALA A O 1
ATOM 653 N N . GLY A 1 88 ? -4.843 10.144 7.441 1.00 76.81 88 GLY A N 1
ATOM 654 C CA . GLY A 1 88 ? -4.341 9.658 8.724 1.00 76.81 88 GLY A CA 1
ATOM 655 C C . GLY A 1 88 ? -3.438 10.698 9.366 1.00 76.81 88 GLY A C 1
ATOM 656 O O . GLY A 1 88 ? -2.594 11.282 8.689 1.00 76.81 88 GLY A O 1
ATOM 657 N N . ASP A 1 89 ? -3.644 10.912 10.661 1.00 59.66 89 ASP A N 1
ATOM 658 C CA . ASP A 1 89 ? -2.829 11.797 11.482 1.00 59.66 89 ASP A CA 1
ATOM 659 C C . ASP A 1 89 ? -1.762 10.983 12.225 1.00 59.66 89 ASP A C 1
ATOM 661 O O . ASP A 1 89 ? -2.008 9.857 12.667 1.00 59.66 89 ASP A O 1
ATOM 665 N N . THR A 1 90 ? -0.577 11.574 12.348 1.00 48.25 90 THR A N 1
ATOM 666 C CA . THR A 1 90 ? 0.690 11.003 12.841 1.00 48.25 90 THR A CA 1
ATOM 667 C C . THR A 1 90 ? 0.717 10.720 14.349 1.00 48.25 90 THR A C 1
ATOM 669 O O . 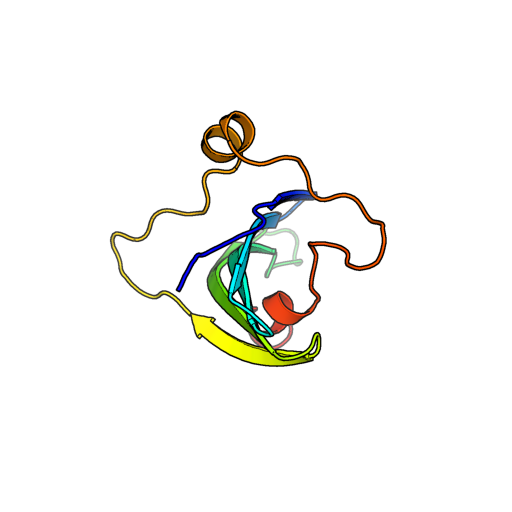THR A 1 90 ? 1.776 10.436 14.909 1.00 48.25 90 THR A O 1
ATOM 672 N N . ASP A 1 91 ? -0.427 10.796 15.037 1.00 40.38 91 ASP A N 1
ATOM 673 C CA . ASP A 1 91 ? -0.535 10.596 16.487 1.00 40.38 91 ASP A CA 1
ATOM 674 C C . ASP A 1 91 ? -0.500 9.098 16.850 1.00 40.38 91 ASP A C 1
ATOM 676 O O . ASP A 1 91 ? -1.452 8.494 17.345 1.00 40.38 91 ASP A O 1
ATOM 680 N N . GLY A 1 92 ? 0.666 8.499 16.591 1.00 43.72 92 GLY A N 1
ATOM 681 C CA . GLY A 1 92 ? 1.103 7.202 17.110 1.00 43.72 92 GLY A CA 1
ATOM 682 C C . GLY A 1 92 ? 1.237 6.077 16.084 1.00 43.72 92 GLY A C 1
ATOM 683 O O . GLY A 1 92 ? 1.699 4.997 16.443 1.00 43.72 92 GLY A O 1
ATOM 684 N N . GLY A 1 93 ? 0.871 6.302 14.824 1.00 46.50 93 GLY A N 1
ATOM 685 C CA . GLY A 1 93 ? 1.022 5.301 13.774 1.00 46.50 93 GLY A CA 1
ATOM 686 C C . GLY A 1 93 ? 0.940 5.945 12.409 1.00 46.50 93 GLY A C 1
ATOM 687 O O . GLY A 1 93 ? -0.157 6.080 11.864 1.00 46.50 93 GLY A O 1
ATOM 688 N N . ASP A 1 94 ? 2.098 6.336 11.877 1.00 55.81 94 ASP A N 1
ATOM 689 C CA . ASP A 1 94 ? 2.231 6.727 10.481 1.00 55.81 94 ASP A CA 1
ATOM 690 C C . ASP A 1 94 ? 1.535 5.668 9.632 1.00 55.81 94 ASP A C 1
ATOM 692 O O . ASP A 1 94 ? 1.876 4.487 9.683 1.00 55.81 94 ASP A O 1
ATOM 696 N N . LEU A 1 95 ? 0.512 6.078 8.876 1.00 62.47 95 LEU A N 1
ATOM 697 C CA . LEU A 1 95 ? -0.143 5.176 7.932 1.00 62.47 95 LEU A CA 1
ATOM 698 C C . LEU A 1 95 ? 0.888 4.504 7.031 1.00 62.47 95 LEU A C 1
ATOM 700 O O . LEU A 1 95 ? 0.707 3.342 6.714 1.00 62.47 95 LEU A O 1
ATOM 704 N N . PHE A 1 96 ? 1.990 5.191 6.716 1.00 67.00 96 PHE A N 1
ATOM 705 C CA . PHE A 1 96 ? 3.168 4.621 6.073 1.00 67.00 96 PHE A CA 1
ATOM 706 C C . PHE A 1 96 ? 3.861 3.580 6.955 1.00 67.00 96 PHE A C 1
ATOM 708 O O . PHE A 1 96 ? 4.948 3.790 7.485 1.00 67.00 96 PHE A O 1
ATOM 715 N N . THR A 1 97 ? 3.229 2.418 7.074 1.00 70.75 97 THR A N 1
ATOM 716 C CA . THR A 1 97 ? 3.891 1.208 7.529 1.00 70.75 97 THR A CA 1
ATOM 717 C C . THR A 1 97 ? 5.023 0.890 6.555 1.00 70.75 97 THR A C 1
ATOM 719 O O . THR A 1 97 ? 4.817 0.800 5.346 1.00 70.75 97 THR A O 1
ATOM 722 N N . GLU A 1 98 ? 6.227 0.649 7.071 1.00 80.19 98 GLU A N 1
ATOM 723 C CA . GLU A 1 98 ? 7.321 0.084 6.272 1.00 80.19 98 GLU A CA 1
ATOM 724 C C . GLU A 1 98 ? 7.014 -1.366 5.849 1.00 80.19 98 GLU A C 1
ATOM 726 O O . GLU A 1 98 ? 7.795 -2.004 5.151 1.00 80.19 98 GLU A O 1
ATOM 731 N N . ALA A 1 99 ? 5.886 -1.949 6.272 1.00 90.31 99 ALA A N 1
ATOM 732 C CA . ALA A 1 99 ? 5.506 -3.300 5.889 1.00 90.31 99 ALA A CA 1
ATOM 733 C C . ALA A 1 99 ? 5.300 -3.475 4.378 1.00 90.31 99 ALA A C 1
ATOM 735 O O . ALA A 1 99 ? 5.568 -4.567 3.871 1.00 90.31 99 ALA A O 1
ATOM 736 N N . THR A 1 100 ? 4.865 -2.435 3.662 1.00 91.19 100 THR A N 1
ATOM 737 C CA . THR A 1 100 ? 4.586 -2.501 2.216 1.00 91.19 100 THR A CA 1
ATOM 738 C C . THR A 1 100 ? 5.847 -2.642 1.367 1.00 91.19 100 THR A C 1
ATOM 740 O O . THR A 1 100 ? 5.768 -3.209 0.282 1.00 91.19 100 THR A O 1
ATOM 743 N N . ILE A 1 101 ? 7.021 -2.293 1.908 1.00 90.25 101 ILE A N 1
ATOM 744 C CA . ILE A 1 101 ? 8.347 -2.541 1.310 1.00 90.25 101 ILE A CA 1
ATOM 745 C C . ILE A 1 101 ? 8.570 -4.023 0.961 1.00 90.25 101 ILE A C 1
ATOM 747 O O . ILE A 1 101 ? 9.289 -4.375 0.037 1.00 90.25 101 ILE A O 1
ATOM 751 N N . ARG A 1 102 ? 7.896 -4.934 1.681 1.00 92.88 102 ARG A N 1
ATOM 752 C CA . ARG A 1 102 ? 7.969 -6.390 1.457 1.00 92.88 102 ARG A CA 1
ATOM 753 C C . ARG A 1 102 ? 7.316 -6.821 0.144 1.00 92.88 102 ARG A C 1
ATOM 755 O O . ARG A 1 102 ? 7.413 -7.992 -0.214 1.00 92.88 102 ARG A O 1
ATOM 762 N N . ALA A 1 103 ? 6.592 -5.915 -0.508 1.00 92.62 103 ALA A N 1
ATOM 763 C CA . ALA A 1 103 ? 5.998 -6.124 -1.816 1.00 92.62 103 ALA A CA 1
ATOM 764 C C . ALA A 1 103 ? 6.903 -5.646 -2.961 1.00 92.62 103 ALA A C 1
ATOM 766 O O . ALA A 1 103 ? 6.537 -5.844 -4.120 1.00 92.62 103 ALA A O 1
ATOM 767 N N . ASP A 1 104 ? 8.045 -5.021 -2.667 1.00 90.81 104 ASP A N 1
ATOM 768 C CA . ASP A 1 104 ? 8.957 -4.541 -3.697 1.00 90.81 104 ASP A CA 1
ATOM 769 C C . ASP A 1 104 ? 9.759 -5.695 -4.321 1.00 90.81 104 ASP A C 1
ATOM 771 O O . ASP A 1 104 ? 9.965 -6.744 -3.696 1.00 90.81 104 ASP A O 1
ATOM 775 N N . PRO A 1 105 ? 10.219 -5.543 -5.577 1.00 86.50 105 PRO A N 1
ATOM 776 C CA . PRO A 1 105 ? 11.157 -6.486 -6.169 1.00 86.50 105 PRO A CA 1
ATOM 777 C C . PRO A 1 105 ? 12.441 -6.597 -5.334 1.00 86.50 105 PRO A C 1
ATOM 779 O O . PRO A 1 105 ? 12.901 -5.617 -4.756 1.00 86.50 105 PRO A O 1
ATOM 782 N N . GLN A 1 106 ? 13.067 -7.777 -5.323 1.00 83.31 106 GLN A N 1
ATOM 783 C CA . GLN A 1 106 ? 14.306 -8.007 -4.565 1.00 83.31 106 GLN A CA 1
ATOM 784 C C . GLN A 1 106 ? 15.393 -6.982 -4.917 1.00 83.31 106 GLN A C 1
ATOM 786 O O . GLN A 1 106 ? 15.697 -6.790 -6.097 1.00 83.31 106 GLN A O 1
ATOM 791 N N . GLY A 1 107 ? 16.012 -6.374 -3.901 1.00 80.62 107 GLY A N 1
ATOM 792 C CA . GLY A 1 107 ? 17.035 -5.338 -4.077 1.00 80.62 107 GLY A CA 1
ATOM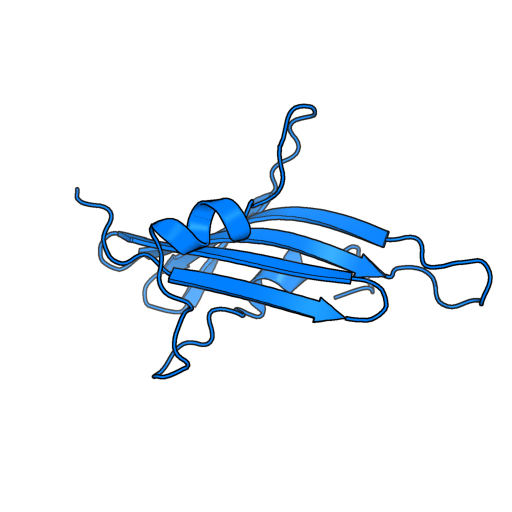 793 C C . GLY A 1 107 ? 16.475 -3.943 -4.373 1.00 80.62 107 GLY A C 1
ATOM 794 O O . GLY A 1 107 ? 17.251 -3.029 -4.660 1.00 80.62 107 GLY A O 1
ATOM 795 N N . HIS A 1 108 ? 15.153 -3.788 -4.308 1.00 76.88 108 HIS A N 1
ATOM 796 C CA . HIS A 1 108 ? 14.429 -2.526 -4.436 1.00 76.88 108 HIS A CA 1
ATOM 797 C C . HIS A 1 108 ? 13.525 -2.264 -3.225 1.00 76.88 108 HIS A C 1
ATOM 799 O O . HIS A 1 108 ? 12.595 -1.469 -3.351 1.00 76.88 108 HIS A O 1
ATOM 805 N N . GLU A 1 109 ? 13.809 -2.939 -2.099 1.00 71.50 109 GLU A N 1
ATOM 806 C CA . GLU A 1 109 ? 13.182 -2.684 -0.801 1.00 71.50 109 GLU A CA 1
ATOM 807 C C . GLU A 1 109 ? 13.579 -1.293 -0.275 1.00 71.50 109 GLU A C 1
ATOM 809 O O . GLU A 1 109 ? 14.773 -1.080 0.043 1.00 71.50 109 GLU A O 1
#

Sequence (109 aa):
MVIAGGARANVMYSGGGEQQLAFDNADTRYIVFSRMVRTRFDGAGNEPAISDGVVVERAGTFAAIRICDDPDLRPVDVDAAEKYLPAGDTDGGDLFTEATIRADPQGHE

Foldseek 3Di:
DDWDAWAWDWDDDDQWIKIWIWIDDPQKIKIWMWTWHFDDDPPPDGPIDIWTWIFIAGNNHTDDIDTDDDPPDDGDDVVVRVVPHYHDDPPPDDSPDPVCVVRDDPPRD